Protein AF-A0A4Q3EGB8-F1 (afdb_monomer)

Mean predicted aligned error: 3.08 Å

Foldseek 3Di:
DDFPDKDWAAAQDPVGNPPRTDIDTDDDCVCLQVPWLCNPPCSLVVCCVVCVVQQQDDDVVRDRNNVSVCSNVTDGPVVVVVSVRVSVVVD

Radius of gyration: 14.35 Å; Cα contacts (8 Å, |Δi|>4): 122; chains: 1; bounding box: 31×22×36 Å

Structure (mmCIF, N/CA/C/O backbone):
data_AF-A0A4Q3EGB8-F1
#
_entry.id   AF-A0A4Q3EGB8-F1
#
loop_
_atom_site.group_PDB
_atom_site.id
_atom_site.type_symbol
_atom_site.label_atom_id
_atom_site.label_alt_id
_atom_site.label_comp_id
_atom_site.label_asym_id
_atom_site.label_entity_id
_atom_site.label_seq_id
_atom_site.pdbx_PDB_ins_code
_atom_site.Cartn_x
_atom_site.Cartn_y
_atom_site.Cartn_z
_atom_site.occupancy
_atom_site.B_iso_or_equiv
_atom_site.auth_seq_id
_atom_site.auth_comp_id
_atom_site.auth_asym_id
_atom_site.auth_atom_id
_atom_site.pdbx_PDB_model_num
ATOM 1 N N . MET A 1 1 ? -14.752 -2.804 -1.893 1.00 92.88 1 MET A N 1
ATOM 2 C CA . MET A 1 1 ? -13.600 -2.649 -2.800 1.00 92.88 1 MET A CA 1
ATOM 3 C C . MET A 1 1 ? -13.595 -3.760 -3.835 1.00 92.88 1 MET A C 1
ATOM 5 O O . MET A 1 1 ? -13.788 -4.919 -3.478 1.00 92.88 1 MET A O 1
ATOM 9 N N . LYS A 1 2 ? -13.283 -3.419 -5.089 1.00 96.69 2 LYS A N 1
ATOM 10 C CA . LYS A 1 2 ? -13.259 -4.340 -6.226 1.00 96.69 2 LYS A CA 1
ATOM 11 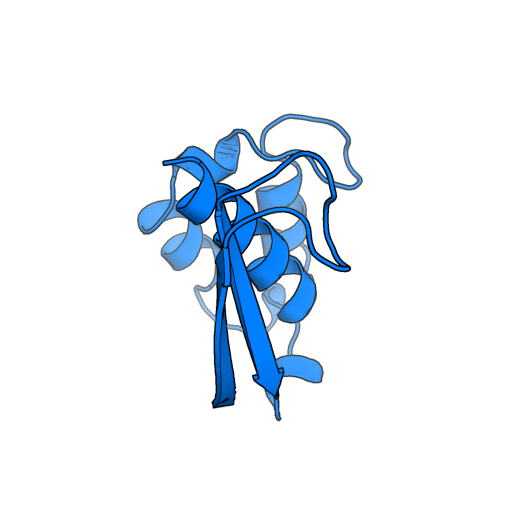C C . LYS A 1 2 ? -12.038 -4.111 -7.115 1.00 96.69 2 LYS A C 1
ATOM 13 O O . LYS A 1 2 ? -11.723 -2.982 -7.491 1.00 96.69 2 LYS A O 1
ATOM 18 N N . ILE A 1 3 ? -11.358 -5.196 -7.484 1.00 96.25 3 ILE A N 1
ATOM 19 C CA . ILE A 1 3 ? -10.299 -5.168 -8.499 1.00 96.25 3 ILE A CA 1
ATOM 20 C C . ILE A 1 3 ? -10.969 -5.190 -9.872 1.00 96.25 3 ILE A C 1
ATOM 22 O O . ILE A 1 3 ? -11.527 -6.203 -10.284 1.00 96.25 3 ILE A O 1
ATOM 26 N N . GLU A 1 4 ? -10.915 -4.067 -10.580 1.00 98.00 4 GLU A N 1
ATOM 27 C CA . GLU A 1 4 ? -11.510 -3.931 -11.913 1.00 98.00 4 GLU A CA 1
ATOM 28 C C . GLU A 1 4 ? -10.594 -4.495 -13.000 1.00 98.00 4 GLU A C 1
ATOM 30 O O . GLU A 1 4 ? -11.054 -4.987 -14.030 1.00 98.00 4 GLU A O 1
ATOM 35 N N . LYS A 1 5 ? -9.273 -4.400 -12.804 1.00 97.75 5 LYS A N 1
ATOM 36 C CA . LYS A 1 5 ? -8.301 -4.878 -13.788 1.00 97.75 5 LYS A CA 1
ATOM 37 C C . LYS A 1 5 ? -6.944 -5.149 -13.160 1.00 97.75 5 LYS A C 1
ATOM 39 O O . LYS A 1 5 ? -6.459 -4.339 -12.377 1.00 97.75 5 LYS A O 1
ATOM 44 N N . ILE A 1 6 ? -6.289 -6.220 -13.597 1.00 95.56 6 ILE A N 1
ATOM 45 C CA . ILE A 1 6 ? -4.861 -6.459 -13.368 1.00 95.56 6 ILE A CA 1
ATOM 46 C C . ILE A 1 6 ? -4.189 -6.619 -14.727 1.00 95.56 6 ILE A C 1
ATOM 48 O O . ILE A 1 6 ? -4.690 -7.329 -15.599 1.00 95.56 6 ILE A O 1
ATOM 52 N N . GLN A 1 7 ? -3.060 -5.946 -14.923 1.00 95.06 7 GLN A N 1
ATOM 53 C CA . GLN A 1 7 ? -2.260 -6.046 -16.137 1.00 95.06 7 GLN A CA 1
ATOM 54 C C . GLN A 1 7 ? -0.792 -6.237 -15.785 1.00 95.06 7 GLN A C 1
ATOM 56 O O . GLN A 1 7 ? -0.225 -5.471 -15.010 1.00 95.06 7 GLN A O 1
ATOM 61 N N . VAL A 1 8 ? -0.160 -7.231 -16.403 1.00 93.81 8 VAL A N 1
ATOM 62 C CA . VAL A 1 8 ? 1.291 -7.410 -16.330 1.00 93.81 8 VAL A CA 1
ATOM 63 C C . VAL A 1 8 ? 1.929 -6.605 -17.455 1.00 93.81 8 VAL A C 1
ATOM 65 O O . VAL A 1 8 ? 1.638 -6.832 -18.629 1.00 93.81 8 VAL A O 1
ATOM 68 N N . LEU A 1 9 ? 2.809 -5.675 -17.099 1.00 93.38 9 LEU A N 1
ATOM 69 C CA . LEU A 1 9 ? 3.534 -4.827 -18.037 1.00 93.38 9 LEU A CA 1
ATOM 70 C C . LEU A 1 9 ? 4.971 -5.343 -18.173 1.00 93.38 9 LEU A C 1
ATOM 72 O O . LEU A 1 9 ? 5.708 -5.445 -17.187 1.00 93.38 9 LEU A O 1
ATOM 76 N N . LYS A 1 10 ? 5.359 -5.685 -19.406 1.00 91.69 10 LYS A N 1
ATOM 77 C CA . LYS A 1 10 ? 6.696 -6.187 -19.753 1.00 91.69 10 LYS A CA 1
ATOM 78 C C . LYS A 1 10 ? 7.432 -5.155 -20.604 1.00 91.69 10 LYS A C 1
ATOM 80 O O . LYS A 1 10 ? 6.891 -4.687 -21.599 1.00 91.69 10 LYS A O 1
ATOM 85 N N . GLY A 1 11 ? 8.679 -4.861 -20.244 1.00 93.88 11 GLY A N 1
ATOM 86 C CA . GLY A 1 11 ? 9.493 -3.854 -20.932 1.00 93.88 11 GLY A CA 1
ATOM 87 C C . GLY A 1 11 ? 9.115 -2.409 -20.562 1.00 93.88 11 GLY A C 1
ATOM 88 O O . GLY A 1 11 ? 8.357 -2.198 -19.609 1.00 93.88 11 GLY A O 1
ATOM 89 N N . PRO A 1 12 ? 9.677 -1.411 -21.273 1.00 93.88 12 PRO A N 1
ATOM 90 C CA . PRO A 1 12 ? 9.343 -0.002 -21.072 1.00 93.88 12 PRO A CA 1
ATOM 91 C C . PRO A 1 12 ? 7.842 0.248 -21.253 1.00 93.88 12 PRO A C 1
ATOM 93 O O . PRO A 1 12 ? 7.236 -0.246 -22.202 1.00 93.88 12 PRO A O 1
ATOM 96 N N . ASN A 1 13 ? 7.237 1.005 -20.342 1.00 93.56 13 ASN A N 1
ATOM 97 C CA . ASN A 1 13 ? 5.808 1.312 -20.353 1.00 93.56 13 ASN A CA 1
ATOM 98 C C . ASN A 1 13 ? 5.552 2.732 -19.818 1.00 93.56 13 ASN A C 1
ATOM 100 O O . ASN A 1 13 ? 6.482 3.417 -19.396 1.00 93.56 13 ASN A O 1
ATOM 104 N N . ILE A 1 14 ? 4.288 3.168 -19.827 1.00 93.06 14 ILE A N 1
ATOM 105 C CA . ILE A 1 14 ? 3.901 4.539 -19.450 1.00 93.06 14 ILE A CA 1
ATOM 106 C C . ILE A 1 14 ? 4.246 4.908 -17.997 1.00 93.06 14 ILE A C 1
ATOM 108 O O . ILE A 1 14 ? 4.417 6.084 -17.703 1.00 93.06 14 ILE A O 1
ATOM 112 N N . TRP A 1 15 ? 4.356 3.924 -17.098 1.00 91.56 15 TRP A N 1
ATOM 113 C CA . TRP A 1 15 ? 4.643 4.148 -15.677 1.00 91.56 15 TRP A CA 1
ATOM 114 C C . TRP A 1 15 ? 6.140 4.162 -15.383 1.00 91.56 15 TRP A C 1
ATOM 116 O O . TRP A 1 15 ? 6.593 4.818 -14.450 1.00 91.56 15 TRP A O 1
ATOM 126 N N . SER A 1 16 ? 6.930 3.422 -16.162 1.00 90.50 16 SER A N 1
ATOM 127 C CA . SER A 1 16 ? 8.381 3.424 -16.034 1.00 90.50 16 SER A CA 1
ATOM 128 C C . SER A 1 16 ? 9.056 2.948 -17.312 1.00 90.50 16 SER A C 1
ATOM 130 O O . SER A 1 16 ? 8.736 1.892 -17.862 1.00 90.50 16 SER A O 1
ATOM 132 N N . THR A 1 17 ? 10.074 3.689 -17.734 1.00 93.56 17 THR A N 1
ATOM 133 C CA . THR A 1 17 ? 10.990 3.281 -18.805 1.00 93.56 17 THR A CA 1
ATOM 134 C C . THR A 1 17 ? 12.135 2.404 -18.290 1.00 93.56 17 THR A C 1
ATOM 136 O O . THR A 1 17 ? 12.729 1.652 -19.061 1.00 93.56 17 THR A O 1
ATOM 139 N N . TYR A 1 18 ? 12.423 2.453 -16.984 1.00 92.38 18 TYR A N 1
ATOM 140 C CA . TYR A 1 18 ? 13.511 1.709 -16.344 1.00 92.38 18 TYR A CA 1
ATOM 141 C C . TYR A 1 18 ? 13.046 0.381 -15.726 1.00 92.38 18 TYR A C 1
ATOM 143 O O . TYR A 1 18 ? 13.684 -0.657 -15.916 1.00 92.38 18 TYR A O 1
ATOM 151 N N . ARG A 1 19 ? 11.920 0.375 -14.997 1.00 89.25 19 ARG A N 1
ATOM 152 C CA . ARG A 1 19 ? 11.388 -0.842 -14.363 1.00 89.25 19 ARG A CA 1
ATOM 153 C C . ARG A 1 19 ? 10.667 -1.695 -15.411 1.00 89.25 19 ARG A C 1
ATOM 155 O O . ARG A 1 19 ? 9.543 -1.406 -15.802 1.00 89.25 19 ARG A O 1
ATOM 162 N N . LYS A 1 20 ? 11.321 -2.775 -15.850 1.00 89.94 20 LYS A N 1
ATOM 163 C CA . LYS A 1 20 ? 10.848 -3.644 -16.950 1.00 89.94 20 LYS A CA 1
ATOM 164 C C . LYS A 1 20 ? 9.798 -4.689 -16.550 1.00 89.94 20 LYS A C 1
ATOM 166 O O . LYS A 1 20 ? 9.276 -5.375 -17.427 1.00 89.94 20 LYS A O 1
ATOM 171 N N . LYS A 1 21 ? 9.550 -4.865 -15.250 1.00 89.75 21 LYS A N 1
ATOM 172 C CA . LYS A 1 21 ? 8.576 -5.811 -14.690 1.00 89.75 21 LYS A CA 1
ATOM 173 C C . LYS A 1 21 ? 7.673 -5.046 -13.729 1.00 89.75 21 LYS A C 1
ATOM 175 O O . LYS A 1 21 ? 8.094 -4.759 -12.611 1.00 89.75 21 LYS A O 1
ATOM 180 N N . LEU A 1 22 ? 6.478 -4.685 -14.185 1.00 91.38 22 LEU A N 1
ATOM 181 C CA . LEU A 1 22 ? 5.477 -3.991 -13.375 1.00 91.38 22 LEU A CA 1
ATOM 182 C C . LEU A 1 22 ? 4.138 -4.722 -13.453 1.00 91.38 22 LEU A C 1
ATOM 184 O O . LEU A 1 22 ? 3.813 -5.346 -14.466 1.00 91.38 22 LEU A O 1
ATOM 188 N N . ILE A 1 23 ? 3.346 -4.595 -12.395 1.00 91.94 23 ILE A N 1
ATOM 189 C CA . ILE A 1 23 ? 1.940 -4.987 -12.377 1.00 91.94 23 ILE A CA 1
ATOM 190 C C . ILE A 1 23 ? 1.134 -3.709 -12.170 1.00 91.94 23 ILE A C 1
ATOM 192 O O . ILE A 1 23 ? 1.391 -2.956 -11.238 1.00 91.94 23 ILE A O 1
ATOM 196 N N . GLN A 1 24 ? 0.175 -3.455 -13.054 1.00 93.25 24 GLN A N 1
ATOM 197 C CA . GLN A 1 24 ? -0.790 -2.378 -12.898 1.00 93.25 24 GLN A CA 1
ATOM 198 C C . GLN A 1 24 ? -2.105 -2.964 -12.395 1.00 93.25 24 GLN A C 1
ATOM 200 O O . GLN A 1 24 ? -2.672 -3.856 -13.029 1.00 93.25 24 GLN A O 1
ATOM 205 N N . MET A 1 25 ? -2.611 -2.423 -11.291 1.00 94.50 25 MET A N 1
ATOM 206 C CA . MET A 1 25 ? -3.917 -2.765 -10.744 1.00 94.50 25 MET A CA 1
ATOM 207 C C . MET A 1 25 ? -4.842 -1.553 -10.835 1.00 94.50 25 MET A C 1
ATOM 209 O O . MET A 1 25 ? -4.519 -0.482 -10.328 1.00 94.50 25 MET A O 1
ATOM 213 N N . ARG A 1 26 ? -5.998 -1.721 -11.481 1.00 95.62 26 ARG A N 1
ATOM 214 C CA . ARG A 1 26 ? -7.100 -0.761 -11.414 1.00 95.62 2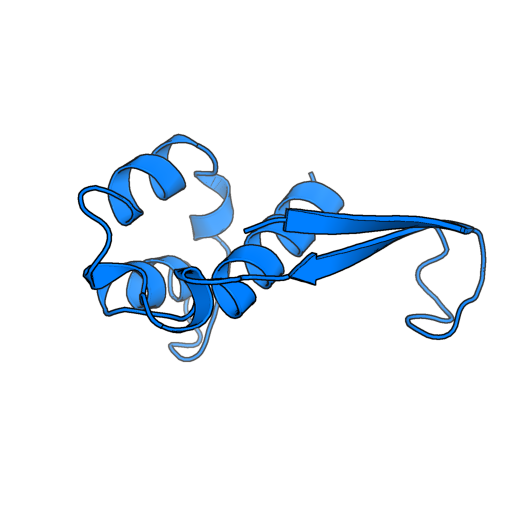6 ARG A CA 1
ATOM 215 C C . ARG A 1 26 ? -8.060 -1.223 -10.336 1.00 95.62 26 ARG A C 1
ATOM 217 O O . ARG A 1 26 ? -8.614 -2.319 -10.427 1.00 95.62 26 ARG A O 1
ATOM 224 N N . LEU A 1 27 ? -8.248 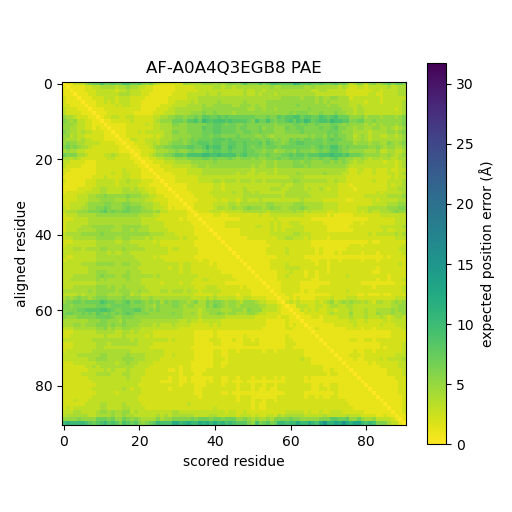-0.374 -9.342 1.00 96.00 27 LEU A N 1
ATOM 225 C CA . LEU A 1 27 ? -9.012 -0.691 -8.155 1.00 96.00 27 LEU A CA 1
ATOM 226 C C . LEU A 1 27 ? -10.127 0.333 -7.969 1.00 96.00 27 LEU A C 1
ATOM 228 O O . LEU A 1 27 ? -9.892 1.532 -8.096 1.00 96.00 27 LEU A O 1
ATOM 232 N N . ASN A 1 28 ? -11.322 -0.156 -7.667 1.00 97.00 28 ASN A N 1
ATOM 233 C CA . ASN A 1 28 ? -12.434 0.642 -7.185 1.00 97.00 28 ASN A CA 1
ATOM 234 C C . ASN A 1 28 ? -12.520 0.457 -5.664 1.00 97.00 28 ASN A C 1
ATOM 236 O O . ASN A 1 28 ? -12.713 -0.663 -5.182 1.00 97.00 28 ASN A O 1
ATOM 240 N N . LEU A 1 29 ? -12.317 1.531 -4.900 1.00 96.00 29 LEU A N 1
ATOM 241 C CA . LEU A 1 29 ? -12.321 1.465 -3.436 1.00 96.00 29 LEU A CA 1
ATOM 242 C C . LEU A 1 29 ? -13.731 1.254 -2.872 1.00 96.00 29 LEU A C 1
ATOM 244 O O . LEU A 1 29 ? -13.873 0.625 -1.818 1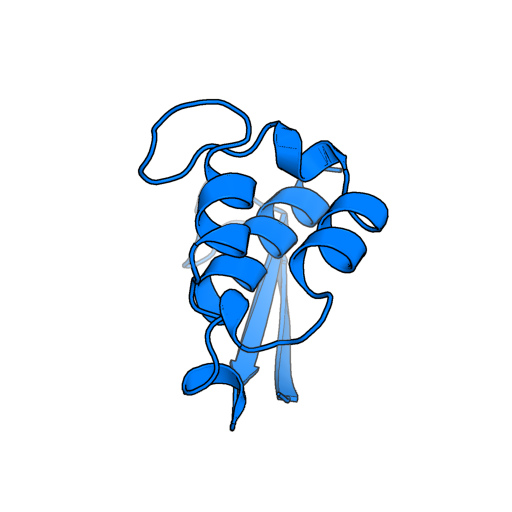.00 96.00 29 LEU A O 1
ATOM 248 N N . GLU A 1 30 ? -14.761 1.661 -3.617 1.00 96.62 30 GLU A N 1
ATOM 249 C CA . GLU A 1 30 ? -16.159 1.645 -3.183 1.00 96.62 30 GLU A CA 1
ATOM 250 C C . GLU A 1 30 ? -16.282 2.336 -1.810 1.00 96.62 30 GLU A C 1
ATOM 252 O O . GLU A 1 30 ? -15.652 3.362 -1.575 1.00 96.62 30 GLU A O 1
ATOM 257 N N . GLU A 1 31 ? -17.024 1.768 -0.860 1.00 95.44 31 GLU A N 1
ATOM 258 C CA . GLU A 1 31 ? -17.221 2.367 0.469 1.00 95.44 31 GLU A CA 1
ATOM 259 C C . GLU A 1 31 ? -15.936 2.613 1.280 1.00 95.44 31 GLU A C 1
ATOM 261 O O . GLU A 1 31 ? -15.977 3.336 2.274 1.00 95.44 31 GLU A O 1
ATOM 266 N N . LEU A 1 32 ? -14.804 1.995 0.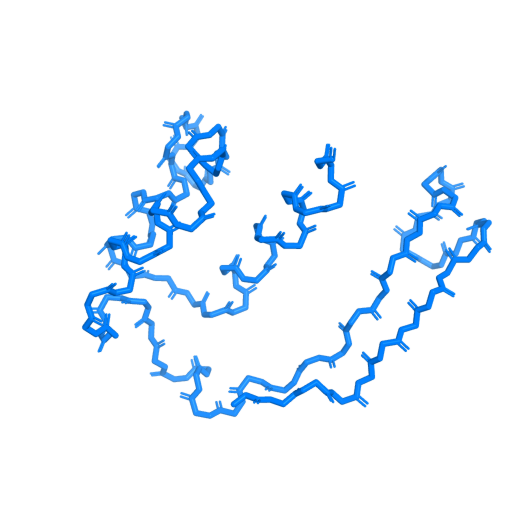916 1.00 94.69 32 LEU A N 1
ATOM 267 C CA . LEU A 1 32 ? -13.532 2.216 1.614 1.00 94.69 32 LEU A CA 1
ATOM 268 C C . LEU A 1 32 ? -12.882 3.557 1.254 1.00 94.69 32 LEU A C 1
ATOM 270 O O . LEU A 1 32 ? -11.932 3.956 1.924 1.00 94.69 32 LEU A O 1
ATOM 274 N N . GLU A 1 33 ? -13.372 4.249 0.223 1.00 93.06 33 GLU A N 1
ATOM 275 C CA . GLU A 1 33 ? -12.961 5.626 -0.069 1.00 93.06 33 GLU A CA 1
ATOM 276 C C . GLU A 1 33 ? -13.356 6.578 1.069 1.00 93.06 33 GLU A C 1
ATOM 278 O O . GLU A 1 33 ? -12.578 7.450 1.434 1.00 93.06 33 GLU A O 1
ATOM 283 N N . GLU A 1 34 ? -14.495 6.320 1.717 1.00 93.75 34 GLU A N 1
ATOM 284 C CA . GLU A 1 34 ? -15.068 7.161 2.778 1.00 93.75 34 GLU A CA 1
ATOM 285 C C . GLU A 1 34 ? -14.738 6.666 4.200 1.00 93.75 34 GLU A C 1
ATOM 287 O O . GLU A 1 34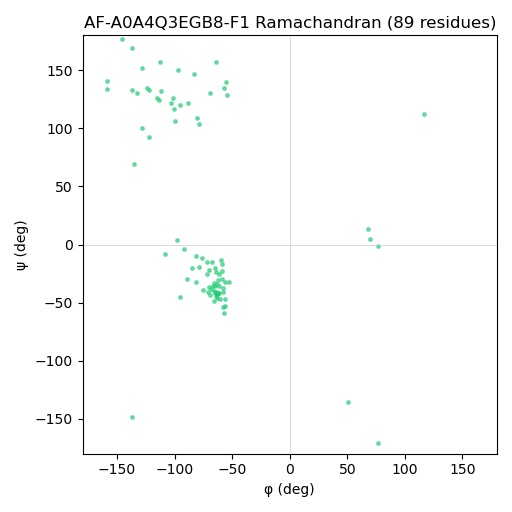 ? -15.228 7.207 5.192 1.00 93.75 34 GLU A O 1
ATOM 292 N N . LYS A 1 35 ? -13.929 5.605 4.334 1.00 95.00 35 LYS A N 1
ATOM 293 C CA . LYS A 1 35 ? -13.600 4.971 5.624 1.00 95.00 35 LYS A CA 1
ATOM 294 C C . LYS A 1 35 ? -12.083 4.967 5.851 1.00 95.00 35 LYS A C 1
ATOM 296 O O . LYS A 1 35 ? -11.411 4.024 5.423 1.00 95.00 35 LYS A O 1
ATOM 301 N N . PRO A 1 36 ? -11.518 5.989 6.522 1.00 97.25 36 PRO A N 1
ATOM 302 C CA . PRO A 1 36 ? -10.106 5.987 6.882 1.00 97.25 36 PRO A CA 1
ATOM 303 C C . PRO A 1 36 ? -9.776 4.855 7.866 1.00 97.25 36 PRO A C 1
ATOM 305 O O . PRO A 1 36 ? -10.634 4.353 8.594 1.00 97.25 36 PRO A O 1
ATOM 308 N N . THR A 1 37 ? -8.506 4.454 7.894 1.00 97.94 37 THR A N 1
ATOM 309 C CA . THR A 1 37 ? -8.025 3.263 8.618 1.00 97.94 37 THR A CA 1
ATOM 310 C C . THR A 1 37 ? -8.343 3.249 10.110 1.00 97.94 37 THR A C 1
ATOM 312 O O . THR A 1 37 ? -8.584 2.181 10.663 1.00 97.94 37 THR A O 1
ATOM 315 N N . ASN A 1 38 ? -8.380 4.409 10.764 1.00 97.62 38 ASN A N 1
ATOM 316 C CA . ASN A 1 38 ? -8.684 4.544 12.191 1.00 97.62 38 ASN A CA 1
ATOM 317 C C . ASN A 1 38 ? -10.163 4.290 12.535 1.00 97.62 38 ASN A C 1
ATOM 319 O O . ASN A 1 38 ? -10.481 4.086 13.702 1.00 97.62 38 ASN A O 1
ATOM 323 N N . LEU A 1 39 ? -11.061 4.285 11.544 1.00 97.31 39 LEU A N 1
ATOM 324 C CA . LEU A 1 39 ? -12.467 3.901 11.721 1.00 97.31 39 LEU A CA 1
ATOM 325 C C . LEU A 1 39 ? -12.714 2.412 11.445 1.00 97.31 39 LEU A C 1
ATOM 327 O O . LEU A 1 39 ? -13.833 1.930 11.613 1.00 97.31 39 LEU A O 1
ATOM 331 N N . ILE A 1 40 ? -11.689 1.677 11.012 1.00 96.62 40 ILE A N 1
ATOM 332 C CA . ILE A 1 40 ? -11.771 0.243 10.754 1.00 96.62 40 ILE A CA 1
ATOM 333 C C . ILE A 1 40 ? -11.173 -0.481 11.960 1.00 96.62 40 ILE A C 1
ATOM 335 O O . ILE A 1 40 ? -9.959 -0.505 12.157 1.00 96.62 40 ILE A O 1
ATOM 339 N N . GLU A 1 41 ? -12.034 -1.092 12.770 1.00 97.44 41 GLU A N 1
ATOM 340 C CA . GLU A 1 41 ? -11.628 -1.764 14.004 1.00 97.44 41 GLU A CA 1
ATOM 341 C C . GLU A 1 41 ? -10.528 -2.809 13.753 1.00 97.44 41 GLU A C 1
ATOM 343 O O . GLU A 1 41 ? -10.646 -3.667 12.869 1.00 97.44 41 GLU A O 1
ATOM 348 N N . GLY A 1 42 ? -9.438 -2.727 14.522 1.00 97.69 42 GLY A N 1
ATOM 349 C CA . GLY A 1 42 ? -8.303 -3.653 14.470 1.00 97.69 42 GLY A CA 1
ATOM 350 C C . GLY A 1 42 ? -7.464 -3.595 13.186 1.00 97.69 42 GLY A C 1
ATOM 351 O O . GLY A 1 42 ? -6.732 -4.540 12.889 1.00 97.69 42 GLY A O 1
ATOM 352 N N . PHE A 1 43 ? -7.628 -2.564 12.348 1.00 97.94 43 PHE A N 1
ATOM 353 C CA . PHE A 1 43 ? -6.944 -2.500 11.054 1.00 97.94 43 PHE A CA 1
ATOM 354 C C . PHE A 1 43 ? -5.426 -2.412 11.194 1.00 97.94 43 PHE A C 1
ATOM 356 O O . PHE A 1 43 ? -4.709 -3.117 10.485 1.00 97.94 43 PHE A O 1
ATOM 363 N N . TYR A 1 44 ? -4.952 -1.572 12.116 1.00 98.12 44 TYR A N 1
ATOM 364 C CA . TYR A 1 44 ? -3.529 -1.394 12.390 1.00 98.12 44 TYR A CA 1
ATOM 365 C C . TYR A 1 44 ? -2.878 -2.724 12.781 1.00 98.12 44 TYR A C 1
ATOM 367 O O . TYR A 1 44 ? -1.928 -3.157 12.136 1.00 98.12 44 TYR A O 1
ATOM 375 N N . GLU A 1 45 ? -3.443 -3.404 13.779 1.00 98.38 45 GLU A N 1
ATOM 376 C CA . GLU A 1 45 ? -2.885 -4.622 14.362 1.00 98.38 45 GLU A CA 1
ATOM 377 C C . GLU A 1 45 ? -2.839 -5.746 13.326 1.00 98.38 45 GLU A C 1
ATOM 379 O O . GLU A 1 45 ? -1.835 -6.447 13.202 1.00 98.38 45 GLU A O 1
ATOM 384 N N . ARG A 1 46 ? -3.906 -5.894 12.528 1.00 98.19 46 ARG A N 1
ATOM 385 C CA . ARG A 1 46 ? -3.944 -6.895 11.455 1.00 98.19 46 ARG A CA 1
ATOM 386 C C . ARG A 1 46 ? -2.930 -6.598 10.355 1.00 98.19 46 ARG A C 1
ATOM 388 O O . ARG A 1 4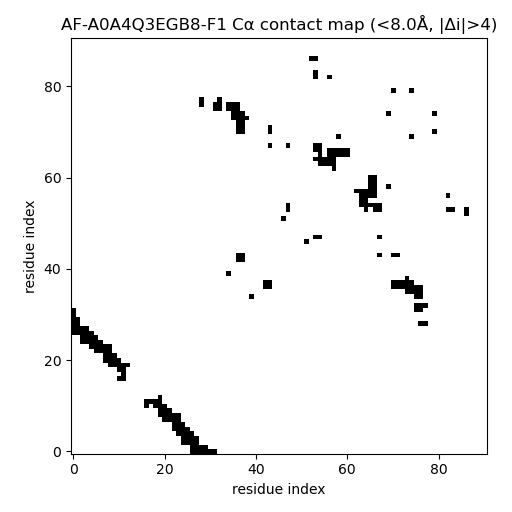6 ? -2.322 -7.533 9.843 1.00 98.19 46 ARG A O 1
ATOM 395 N N . LEU A 1 47 ? -2.750 -5.332 9.974 1.00 97.94 47 LEU A N 1
ATOM 396 C CA . LEU A 1 47 ? -1.792 -4.959 8.933 1.00 97.94 47 LEU A CA 1
ATOM 397 C C . LEU A 1 47 ? -0.346 -5.157 9.401 1.00 97.94 47 LEU A C 1
ATOM 399 O O . LEU A 1 47 ? 0.459 -5.708 8.656 1.00 97.94 47 LEU A O 1
ATOM 403 N N . GLU A 1 48 ? -0.036 -4.747 10.631 1.00 97.69 48 GLU A N 1
ATOM 404 C CA . GLU A 1 48 ? 1.283 -4.917 11.246 1.00 97.69 48 GLU A CA 1
ATOM 405 C C . GLU A 1 48 ? 1.662 -6.396 11.374 1.00 97.69 48 GLU A C 1
ATOM 407 O O . GLU A 1 48 ? 2.783 -6.776 11.043 1.00 97.69 48 GLU A O 1
ATOM 412 N N . GLN A 1 49 ? 0.717 -7.252 11.772 1.00 98.06 49 GLN A N 1
ATOM 413 C CA . GLN A 1 49 ? 0.940 -8.698 11.838 1.00 98.06 49 GLN A CA 1
ATOM 414 C C . GLN A 1 49 ? 1.108 -9.338 10.457 1.00 98.06 49 GLN A C 1
ATOM 416 O O . GLN A 1 49 ? 1.915 -10.254 10.302 1.00 98.06 49 GLN A O 1
ATOM 421 N N . LEU A 1 50 ? 0.343 -8.884 9.459 1.00 97.25 50 LEU A N 1
ATOM 422 C CA . LEU A 1 50 ? 0.358 -9.469 8.119 1.00 97.25 50 LEU A CA 1
ATOM 423 C C . LEU A 1 50 ? 1.608 -9.076 7.320 1.00 97.25 50 LEU A C 1
ATOM 425 O O . LEU A 1 50 ? 2.148 -9.902 6.587 1.00 97.25 50 LEU A O 1
ATOM 429 N N . LEU A 1 51 ? 2.050 -7.821 7.437 1.00 97.38 51 LEU A N 1
ATOM 430 C CA . LEU A 1 51 ? 3.169 -7.251 6.682 1.00 97.38 51 LEU A CA 1
ATOM 431 C C . LEU A 1 51 ? 4.090 -6.436 7.610 1.00 97.38 51 LEU A C 1
ATOM 433 O O . LEU A 1 51 ? 4.169 -5.210 7.489 1.00 97.38 51 LEU A O 1
ATOM 437 N N . PRO A 1 52 ? 4.825 -7.091 8.528 1.00 96.69 52 PRO A N 1
ATOM 438 C CA . PRO A 1 52 ? 5.673 -6.402 9.505 1.00 96.69 52 PRO A CA 1
ATOM 439 C C . PRO A 1 52 ? 6.825 -5.615 8.861 1.00 96.69 52 PRO A C 1
ATOM 441 O O . PRO A 1 52 ? 7.323 -4.646 9.433 1.00 96.69 52 PRO A O 1
ATOM 444 N N . SER A 1 53 ? 7.243 -5.984 7.648 1.00 96.44 53 SER A N 1
ATOM 445 C CA . SER A 1 53 ? 8.290 -5.293 6.885 1.00 96.44 53 SER A CA 1
ATOM 446 C C . SER A 1 53 ? 7.918 -3.860 6.476 1.00 96.44 53 SER A C 1
ATOM 448 O O . SER A 1 53 ? 8.815 -3.019 6.329 1.00 96.44 53 SER A O 1
ATOM 450 N N . LEU A 1 54 ? 6.619 -3.522 6.455 1.00 97.19 54 LEU A N 1
ATOM 451 C CA . LEU A 1 54 ? 6.123 -2.149 6.281 1.00 97.19 54 LEU A CA 1
ATOM 452 C C . LEU A 1 54 ? 6.617 -1.190 7.377 1.00 97.19 54 LEU A C 1
ATOM 454 O O . LEU A 1 54 ? 6.553 0.026 7.205 1.00 97.19 54 LEU A O 1
ATOM 458 N N . GLN A 1 55 ? 7.186 -1.700 8.474 1.00 96.81 55 GLN A N 1
ATOM 459 C CA . GLN A 1 55 ? 7.866 -0.890 9.486 1.00 96.81 55 GLN A CA 1
ATOM 460 C C . GLN A 1 55 ? 9.033 -0.083 8.895 1.00 96.81 55 GLN A C 1
ATOM 462 O O . GLN A 1 55 ? 9.426 0.944 9.442 1.00 96.81 55 GLN A O 1
ATOM 467 N N . THR A 1 56 ? 9.599 -0.504 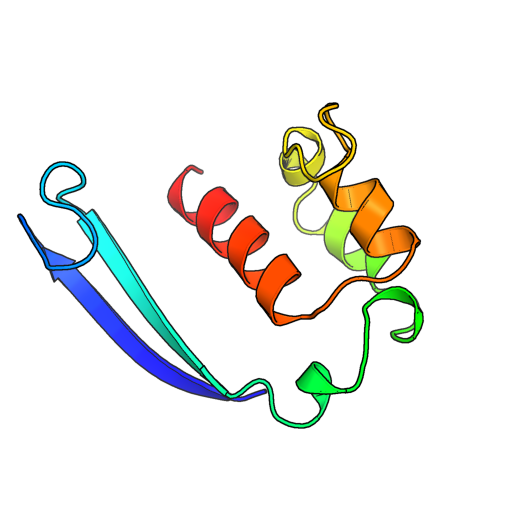7.764 1.00 96.12 56 THR A N 1
ATOM 468 C CA . THR A 1 56 ? 10.658 0.251 7.079 1.00 96.12 56 THR A CA 1
ATOM 469 C C . THR A 1 56 ? 10.117 1.426 6.261 1.00 96.12 56 THR A C 1
ATOM 471 O O . THR A 1 56 ? 10.859 2.372 5.976 1.00 96.12 56 THR A O 1
ATOM 474 N N . HIS A 1 57 ? 8.822 1.413 5.926 1.00 97.06 57 HIS A N 1
ATOM 475 C CA . HIS A 1 57 ? 8.204 2.434 5.097 1.00 97.06 57 HIS A CA 1
ATOM 476 C C . HIS A 1 57 ? 8.115 3.774 5.832 1.00 97.06 57 HIS A C 1
ATOM 478 O O . HIS A 1 57 ? 7.636 3.892 6.966 1.00 97.06 57 HIS A O 1
ATOM 484 N N . ARG A 1 58 ? 8.575 4.814 5.136 1.00 96.00 58 ARG A N 1
ATOM 485 C CA . ARG A 1 58 ? 8.456 6.212 5.552 1.00 96.00 58 ARG A CA 1
ATOM 486 C C . ARG A 1 58 ? 7.250 6.835 4.856 1.00 96.00 58 ARG A C 1
ATOM 488 O O . ARG A 1 58 ? 6.907 6.443 3.748 1.00 96.00 58 ARG A O 1
ATOM 495 N N . CYS A 1 59 ? 6.630 7.813 5.503 1.00 93.31 59 CYS A N 1
ATOM 496 C CA . CYS A 1 59 ? 5.532 8.607 4.941 1.00 93.31 59 CYS A CA 1
ATOM 497 C C . CYS A 1 59 ? 5.760 10.089 5.302 1.00 93.31 59 CYS A C 1
ATOM 499 O O . CYS A 1 59 ? 6.911 10.496 5.456 1.00 93.31 59 CYS A O 1
ATOM 501 N N . SER A 1 60 ? 4.708 10.890 5.498 1.00 90.25 60 SER A N 1
ATOM 502 C CA . SER A 1 60 ? 4.820 12.296 5.904 1.00 90.25 60 SER A CA 1
ATOM 503 C C . SER A 1 60 ? 5.677 12.544 7.157 1.00 90.25 60 SER A C 1
ATOM 505 O O . SER A 1 60 ? 6.372 13.558 7.162 1.00 90.25 60 SER A O 1
ATOM 507 N N . PRO A 1 61 ? 5.752 11.651 8.173 1.00 91.00 61 PRO A N 1
ATOM 508 C CA . PRO A 1 61 ? 6.671 11.849 9.299 1.00 91.00 61 PRO A CA 1
ATOM 509 C C . PRO A 1 61 ? 8.157 11.734 8.921 1.00 91.00 61 PRO A C 1
ATOM 511 O O . PRO A 1 61 ? 9.025 12.083 9.712 1.00 91.00 61 PRO A O 1
ATOM 514 N N . GLY A 1 62 ? 8.479 11.188 7.744 1.00 95.06 62 GLY A N 1
ATOM 515 C CA . GLY A 1 62 ? 9.849 11.077 7.243 1.00 95.06 62 GLY A CA 1
ATOM 516 C C . GLY A 1 62 ? 10.743 10.078 7.985 1.00 95.06 62 GLY A C 1
ATOM 517 O O . GLY A 1 62 ? 11.922 9.976 7.656 1.00 95.06 62 GLY A O 1
ATOM 518 N N . VAL A 1 63 ? 10.219 9.317 8.949 1.00 96.25 63 VAL A N 1
ATOM 519 C CA . VAL A 1 63 ? 10.958 8.334 9.765 1.00 96.25 63 VAL A CA 1
ATOM 520 C C . VAL A 1 63 ? 10.508 6.895 9.477 1.00 96.25 63 VAL A C 1
ATOM 522 O O . VAL A 1 63 ? 9.392 6.709 8.982 1.00 96.25 63 VAL A O 1
ATOM 525 N N . PRO A 1 64 ? 11.340 5.866 9.755 1.00 96.62 64 PRO A N 1
ATOM 526 C CA . PRO A 1 64 ? 10.900 4.470 9.713 1.00 96.62 64 PRO A CA 1
ATOM 527 C C . PRO A 1 64 ? 9.692 4.262 10.632 1.00 96.62 64 PRO A C 1
ATOM 529 O O . PRO A 1 64 ? 9.622 4.850 11.710 1.00 96.62 64 PRO A O 1
ATOM 532 N N . GLY A 1 65 ? 8.724 3.469 10.186 1.00 96.56 65 GLY A N 1
ATOM 533 C CA . GLY A 1 65 ? 7.438 3.285 10.858 1.00 96.56 65 GLY A CA 1
ATOM 534 C C . GLY A 1 65 ? 6.471 4.447 10.652 1.00 96.56 65 GLY A C 1
ATOM 535 O O . GLY A 1 65 ? 5.331 4.384 11.106 1.00 96.56 65 GLY A O 1
ATOM 536 N N . GLY A 1 66 ? 6.883 5.499 9.936 1.00 97.56 66 GLY A N 1
ATOM 537 C CA . GLY A 1 66 ? 6.045 6.661 9.661 1.00 97.56 66 GLY A CA 1
ATOM 538 C C . GLY A 1 66 ? 4.762 6.297 8.913 1.00 97.56 66 GLY A C 1
ATOM 539 O O . GLY A 1 66 ? 3.741 6.945 9.118 1.00 97.56 66 GLY A O 1
ATOM 540 N N . PHE A 1 67 ? 4.774 5.241 8.094 1.00 98.19 67 PHE A N 1
ATOM 541 C CA . PHE A 1 67 ? 3.549 4.721 7.487 1.00 98.19 67 PHE A CA 1
ATOM 542 C C . PHE A 1 67 ? 2.580 4.145 8.534 1.00 98.19 67 PHE A C 1
ATOM 544 O O . PHE A 1 67 ? 1.414 4.533 8.569 1.00 98.19 67 PHE A O 1
ATOM 551 N N . PHE A 1 68 ? 3.060 3.292 9.441 1.00 98.12 68 PHE A N 1
ATOM 552 C CA . PHE A 1 68 ? 2.242 2.725 10.516 1.00 98.12 68 PHE A CA 1
ATOM 553 C C . PHE A 1 68 ? 1.676 3.790 11.462 1.00 98.12 68 PHE A C 1
ATOM 555 O O . PHE A 1 68 ? 0.517 3.688 11.868 1.00 98.12 68 PHE A O 1
ATOM 562 N N . MET A 1 69 ? 2.430 4.863 11.730 1.00 98.00 69 MET A N 1
ATOM 563 C CA . MET A 1 69 ? 1.911 6.034 12.450 1.00 98.00 69 MET A CA 1
ATOM 564 C C . MET A 1 69 ? 0.679 6.618 11.743 1.00 98.00 69 MET A C 1
ATOM 566 O O . MET A 1 69 ? -0.355 6.815 12.376 1.00 98.00 69 MET A O 1
ATOM 570 N N . ARG A 1 70 ? 0.738 6.804 10.417 1.00 97.88 70 ARG A N 1
ATOM 571 C CA . ARG A 1 70 ? -0.394 7.309 9.620 1.00 97.88 70 ARG A CA 1
ATOM 572 C C . ARG A 1 70 ? -1.572 6.342 9.573 1.00 97.88 70 ARG A C 1
ATOM 574 O O . ARG A 1 70 ? -2.714 6.789 9.598 1.00 97.88 70 ARG A O 1
ATOM 581 N N . VAL A 1 71 ? -1.321 5.034 9.536 1.00 97.94 71 VAL A N 1
ATOM 582 C CA . VAL A 1 71 ? -2.384 4.020 9.620 1.00 97.94 71 VAL A CA 1
ATOM 583 C C . VAL A 1 71 ? -3.122 4.122 10.956 1.00 97.94 71 VAL A C 1
ATOM 585 O O . VAL A 1 71 ? -4.351 4.068 10.972 1.00 97.94 71 VAL A O 1
ATOM 588 N N . LYS A 1 72 ? -2.393 4.321 12.058 1.00 97.31 72 LYS A N 1
ATOM 589 C CA . LYS A 1 72 ? -2.976 4.471 13.395 1.00 97.31 72 LYS A CA 1
ATOM 590 C C . LYS A 1 72 ? -3.724 5.797 13.573 1.00 97.31 72 LYS A C 1
ATOM 592 O O . LYS A 1 72 ? -4.803 5.806 14.154 1.00 97.31 72 LYS A O 1
ATOM 597 N N . GLU A 1 73 ? -3.177 6.899 13.057 1.00 97.44 73 GLU A N 1
ATOM 598 C CA . GLU A 1 73 ? -3.829 8.221 13.065 1.00 97.44 73 GLU A CA 1
ATOM 599 C C . GLU A 1 73 ? -5.099 8.256 12.205 1.00 97.44 73 GLU A C 1
ATOM 601 O O . GLU A 1 73 ? -6.055 8.954 12.537 1.00 97.44 73 GLU A O 1
ATOM 606 N N . GLY A 1 74 ? -5.109 7.497 11.110 1.00 97.56 74 GLY A N 1
ATOM 607 C CA . GLY A 1 74 ? -6.160 7.520 10.104 1.00 97.56 74 GLY A CA 1
ATOM 608 C C . GLY A 1 74 ? -5.616 7.982 8.761 1.00 97.56 74 GLY A C 1
ATOM 609 O O . GLY A 1 74 ? -5.240 9.141 8.569 1.00 97.56 74 GLY A O 1
ATOM 610 N N . THR A 1 75 ? -5.596 7.069 7.796 1.00 97.56 75 THR A N 1
ATOM 611 C CA . THR A 1 75 ? -5.249 7.366 6.409 1.00 97.56 75 THR A CA 1
ATOM 612 C C . THR A 1 75 ? -6.199 6.671 5.441 1.00 97.56 75 THR A C 1
ATOM 614 O O . THR A 1 75 ? -7.016 5.845 5.840 1.00 97.56 75 THR A O 1
ATOM 617 N N . TRP A 1 76 ? -6.130 7.036 4.165 1.00 97.25 76 TRP A N 1
ATOM 618 C CA . TRP A 1 76 ? -7.055 6.558 3.142 1.00 97.25 76 TRP A CA 1
ATOM 619 C C . TRP A 1 76 ? -6.636 5.197 2.594 1.00 97.25 76 TRP A C 1
ATOM 621 O O . TRP A 1 76 ? -5.445 4.921 2.440 1.00 97.25 76 TRP A O 1
ATOM 631 N N . MET A 1 77 ? -7.614 4.364 2.228 1.00 97.31 77 MET A N 1
ATOM 632 C CA . MET A 1 77 ? -7.350 3.007 1.739 1.00 97.31 77 MET A CA 1
ATOM 633 C C . MET A 1 77 ? -6.446 3.000 0.496 1.00 97.31 77 MET A C 1
ATOM 635 O O . MET A 1 77 ? -5.547 2.169 0.399 1.00 97.31 77 MET A O 1
ATOM 639 N N . GLY A 1 78 ? -6.603 3.973 -0.410 1.00 96.19 78 GLY A N 1
ATOM 640 C CA . GLY A 1 78 ? -5.725 4.121 -1.578 1.00 96.19 78 GLY A CA 1
ATOM 641 C C . GLY A 1 78 ? -4.245 4.287 -1.212 1.00 96.19 78 GLY A C 1
ATOM 642 O O . GLY A 1 78 ? -3.390 3.646 -1.817 1.00 96.19 78 GLY A O 1
ATOM 643 N N . HIS A 1 79 ? -3.950 5.066 -0.169 1.00 96.56 79 HIS A N 1
ATOM 644 C CA . HIS A 1 79 ? -2.588 5.255 0.334 1.00 96.56 79 HIS A CA 1
ATOM 645 C C . HIS A 1 79 ? -2.047 3.990 1.020 1.00 96.56 79 HIS A C 1
ATOM 647 O O . HIS A 1 79 ? -0.881 3.639 0.854 1.00 96.56 79 HIS A O 1
ATOM 653 N N . VAL A 1 80 ? -2.896 3.240 1.731 1.00 97.56 80 VAL A N 1
ATOM 654 C CA . VAL A 1 80 ? -2.497 1.932 2.277 1.00 97.56 80 VAL A CA 1
ATOM 655 C C . VAL A 1 80 ? -2.098 0.970 1.159 1.00 97.56 80 VAL A C 1
ATOM 657 O O . VAL A 1 80 ? -1.055 0.322 1.236 1.00 97.56 80 VAL A O 1
ATOM 660 N N . ILE A 1 81 ? -2.914 0.887 0.109 1.00 96.62 81 ILE A N 1
ATOM 661 C CA . ILE A 1 81 ? -2.681 -0.023 -1.015 1.00 96.62 81 ILE A CA 1
ATOM 662 C C . ILE A 1 81 ? -1.414 0.345 -1.780 1.00 96.62 81 ILE A C 1
ATOM 664 O O . ILE A 1 81 ? -0.713 -0.558 -2.224 1.00 96.62 81 ILE A O 1
ATOM 668 N N . GLU A 1 82 ? -1.090 1.632 -1.907 1.00 95.44 82 GLU A N 1
ATOM 669 C CA . GLU A 1 82 ? 0.181 2.078 -2.480 1.00 95.44 82 GLU A CA 1
ATOM 670 C C . GLU A 1 82 ? 1.372 1.463 -1.731 1.00 95.44 82 GLU A C 1
ATOM 672 O O . GLU A 1 82 ? 2.209 0.799 -2.344 1.00 95.44 82 GLU A O 1
ATOM 677 N N . HIS A 1 83 ? 1.413 1.602 -0.403 1.00 96.81 83 HIS A N 1
ATOM 678 C CA . HIS A 1 83 ? 2.488 1.029 0.406 1.00 96.81 83 HIS A CA 1
ATOM 679 C C . HIS A 1 83 ? 2.519 -0.503 0.346 1.00 96.81 83 HIS A C 1
ATOM 681 O O . HIS A 1 83 ? 3.598 -1.073 0.211 1.00 96.81 83 HIS A O 1
ATOM 687 N N . ILE A 1 84 ? 1.367 -1.178 0.383 1.00 96.56 84 ILE A N 1
ATOM 688 C CA . ILE A 1 84 ? 1.302 -2.643 0.246 1.00 96.56 84 ILE A CA 1
ATOM 689 C C . ILE A 1 84 ? 1.806 -3.093 -1.133 1.00 96.56 84 ILE A C 1
ATOM 691 O O . ILE A 1 84 ? 2.546 -4.069 -1.233 1.00 96.56 84 ILE A O 1
ATOM 695 N N . ALA A 1 85 ? 1.423 -2.392 -2.201 1.00 94.31 85 ALA A N 1
ATOM 696 C CA . ALA A 1 85 ? 1.836 -2.730 -3.558 1.00 94.31 85 ALA A CA 1
ATOM 697 C C . ALA A 1 85 ? 3.350 -2.573 -3.739 1.00 94.31 85 ALA A C 1
ATOM 699 O O . ALA A 1 85 ? 3.980 -3.440 -4.344 1.00 94.31 85 ALA A O 1
ATOM 700 N N . LEU A 1 86 ? 3.934 -1.503 -3.190 1.00 92.06 86 LEU A N 1
ATOM 701 C CA . LEU A 1 86 ? 5.382 -1.292 -3.198 1.00 92.06 86 LEU A CA 1
ATOM 702 C C . LEU A 1 86 ? 6.118 -2.382 -2.417 1.00 92.06 86 LEU A C 1
ATOM 704 O O . LEU A 1 86 ? 7.083 -2.939 -2.938 1.00 92.06 86 LEU A O 1
ATOM 708 N N . GLU A 1 87 ? 5.630 -2.712 -1.219 1.00 94.50 87 GLU A N 1
ATOM 709 C CA . GLU A 1 87 ? 6.205 -3.751 -0.365 1.00 94.50 87 GLU A CA 1
ATOM 710 C C . GLU A 1 87 ? 6.239 -5.092 -1.102 1.00 94.50 87 GLU A C 1
ATOM 712 O O . GLU A 1 87 ? 7.313 -5.620 -1.377 1.00 94.50 87 GLU A O 1
ATOM 717 N N . ILE A 1 88 ? 5.074 -5.584 -1.539 1.00 92.00 88 ILE A N 1
ATOM 718 C CA . ILE A 1 88 ? 4.937 -6.886 -2.209 1.00 92.00 88 ILE A CA 1
ATOM 719 C C . ILE A 1 88 ? 5.722 -6.942 -3.525 1.00 92.00 88 ILE A C 1
ATOM 721 O O . ILE A 1 88 ? 6.193 -8.006 -3.913 1.00 92.00 88 ILE A O 1
ATOM 725 N N . GLN A 1 89 ? 5.888 -5.819 -4.228 1.00 86.69 89 GLN A N 1
ATOM 726 C CA . GLN A 1 89 ? 6.702 -5.779 -5.443 1.00 86.69 89 GLN A CA 1
ATOM 727 C C . GLN A 1 89 ? 8.211 -5.923 -5.164 1.00 86.69 89 GLN A C 1
ATOM 729 O O . GLN A 1 89 ? 8.971 -6.251 -6.081 1.00 86.69 89 GLN A O 1
ATOM 734 N N . SER A 1 90 ? 8.648 -5.622 -3.942 1.00 83.19 90 SER A N 1
ATOM 735 C CA . SER A 1 90 ? 10.059 -5.604 -3.544 1.00 83.19 90 SER A CA 1
ATOM 736 C C . SER A 1 90 ? 10.491 -6.741 -2.615 1.00 83.19 90 SER A C 1
ATOM 738 O O . SER A 1 90 ? 11.696 -6.880 -2.402 1.00 83.19 90 SER A O 1
ATOM 740 N N . LEU A 1 91 ? 9.541 -7.538 -2.115 1.00 81.00 91 LEU A N 1
ATOM 741 C CA . LEU A 1 91 ? 9.790 -8.831 -1.468 1.00 81.00 91 LEU A CA 1
ATOM 742 C C . LEU A 1 91 ? 10.304 -9.868 -2.480 1.00 81.00 91 LEU A C 1
ATOM 744 O O . LEU A 1 91 ? 11.215 -10.637 -2.101 1.00 81.00 91 LEU A O 1
#

pLDDT: mean 95.13, std 3.2, range [81.0, 98.38]

Secondary structure (DSSP, 8-state):
-EEEEEEEEESS-SS-SS--EEEEEEEE-GGGGS--GGGSTTHHHHHHHH-GGGGG---TT-STTHHHHHHHH---HHHHHHHHHHHHHH-

Sequence (91 aa):
MKIEKIQVLKGPNIWSTYRKKLIQMRLNLEELEEKPTNLIEGFYERLEQLLPSLQTHRCSPGVPGGFFMRVKEGTWMG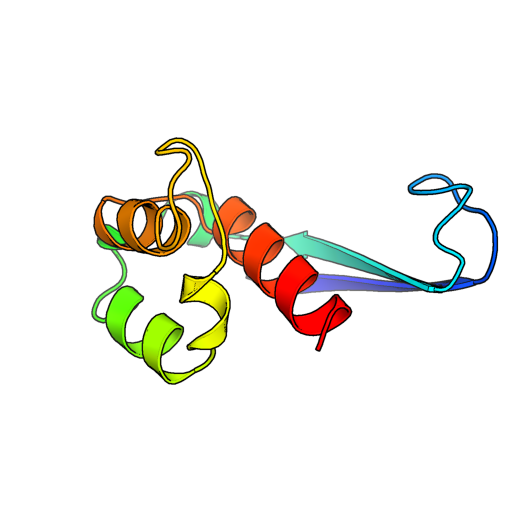HVIEHIALEIQSL

Nearest PDB structures (foldseek):
  7lgj-assembly1_A  TM=8.353E-01  e=4.012E-08  Synechocystis sp. PCC 6714
  7wae-assembly1_C  TM=8.468E-01  e=9.867E-08  Trichodesmium erythraeum IMS101
  7txv-assembly1_A  TM=8.392E-01  e=8.677E-08  Synechocystis sp. PCC 6714
  7waf-assembly1_B  TM=8.451E-01  e=1.650E-07  Trichodesmium erythraeum IMS101
  7lg5-assembly1_A  TM=8.339E-01  e=8.677E-08  Synechocystis sp. PCC 6714

Solvent-accessible surface area (backbone atoms only — not comparable to full-atom values): 5317 Å² total; per-residue (Å²): 102,48,81,76,42,78,44,83,44,73,44,65,50,97,89,32,73,78,59,42,75,46,75,48,74,43,71,45,47,60,74,39,69,82,44,36,36,58,79,40,87,66,45,54,63,53,47,47,73,73,45,55,72,52,45,65,37,57,40,95,75,69,36,71,30,23,38,55,52,38,38,60,75,43,37,48,50,70,62,52,48,51,55,52,52,53,50,68,74,70,111